Protein AF-A0A8S4ELM6-F1 (afdb_monomer_lite)

Foldseek 3Di:
DVVVVVVVVPDPPPPCDDPPCPVCPVVVVVVVVVVLVVCVVCLVVLVVVCVVDVVSVVVSVVSVVVVVVVVVVVVVVD

Sequence (78 aa):
MVVFLDQLSAAPEPGASPPNANNNSFDIAKELATLHHICVAHLAELQTMAKTQPAIRKLVTVTEMLTKHKHKYLEMIR

Organism: Plutella xylostella (NCBI:txid51655)

Radius of gyration: 19.77 Å; chains: 1; bounding box: 38×53×37 Å

Structure (mmCIF, N/CA/C/O backbone):
data_AF-A0A8S4ELM6-F1
#
_entry.id   AF-A0A8S4ELM6-F1
#
loop_
_atom_site.group_PDB
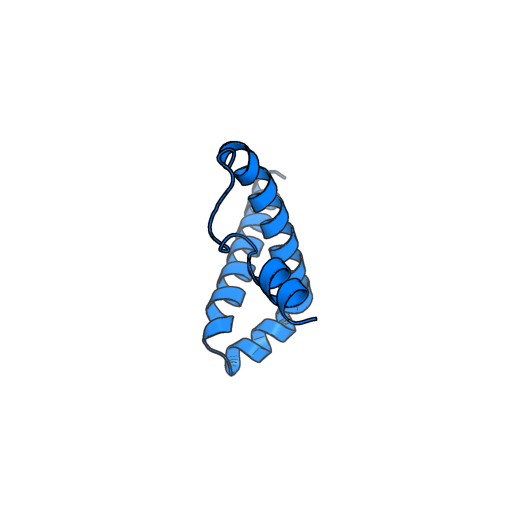_atom_site.id
_atom_site.type_symbol
_atom_site.label_atom_id
_atom_site.label_alt_id
_atom_site.label_comp_id
_atom_site.label_asym_id
_atom_site.label_entity_id
_atom_site.label_seq_id
_atom_site.pdbx_PDB_ins_code
_atom_site.Cartn_x
_atom_site.Cartn_y
_atom_site.Cartn_z
_atom_site.occupancy
_atom_site.B_iso_or_equiv
_atom_site.auth_seq_id
_atom_site.auth_comp_id
_atom_site.auth_asym_id
_atom_site.auth_atom_id
_atom_site.pdbx_PDB_model_num
ATOM 1 N N . MET A 1 1 ? 25.485 -36.743 9.308 1.00 62.34 1 MET A N 1
ATOM 2 C CA . MET A 1 1 ? 24.322 -35.828 9.378 1.00 62.34 1 MET A CA 1
ATOM 3 C C . MET A 1 1 ? 24.717 -34.430 9.851 1.00 62.34 1 MET A C 1
ATOM 5 O O . MET A 1 1 ? 24.374 -33.477 9.172 1.00 62.34 1 MET A O 1
ATOM 9 N N . VAL A 1 2 ? 25.501 -34.291 10.927 1.00 73.31 2 VAL A N 1
ATOM 10 C CA . VAL A 1 2 ? 25.953 -32.978 11.445 1.00 73.31 2 VAL A CA 1
ATOM 11 C C . VAL A 1 2 ? 26.758 -32.162 10.418 1.00 73.31 2 VAL A C 1
ATOM 13 O O . VAL A 1 2 ? 26.459 -30.999 10.206 1.00 73.31 2 VAL A O 1
ATOM 16 N N . VAL A 1 3 ? 27.680 -32.791 9.681 1.00 75.56 3 VAL A N 1
ATOM 17 C CA . VAL A 1 3 ? 28.506 -32.124 8.645 1.00 75.56 3 VAL A CA 1
ATOM 18 C C . VAL A 1 3 ? 27.683 -31.600 7.457 1.00 75.56 3 VAL A C 1
ATOM 20 O O . VAL A 1 3 ? 28.084 -30.672 6.767 1.00 75.56 3 VAL A O 1
ATOM 23 N N . PHE A 1 4 ? 26.519 -32.195 7.191 1.00 78.38 4 PHE A N 1
ATOM 24 C CA . PHE A 1 4 ? 25.626 -31.727 6.131 1.00 78.38 4 PHE A CA 1
ATOM 25 C C . PHE A 1 4 ? 24.879 -30.459 6.562 1.00 78.38 4 PHE A C 1
ATOM 27 O O . PHE A 1 4 ? 24.775 -29.517 5.788 1.00 78.38 4 PHE A O 1
ATOM 34 N N . LEU A 1 5 ? 24.419 -30.417 7.818 1.00 83.44 5 LEU A N 1
ATOM 35 C CA . LEU A 1 5 ? 23.787 -29.232 8.403 1.00 83.44 5 LEU A CA 1
ATOM 36 C C . LEU A 1 5 ? 24.782 -28.074 8.565 1.00 83.44 5 LEU A C 1
ATOM 38 O O . LEU A 1 5 ? 24.416 -26.934 8.308 1.00 83.44 5 LEU A O 1
ATOM 42 N N . ASP A 1 6 ? 26.033 -28.373 8.918 1.00 78.69 6 ASP A N 1
ATOM 43 C CA . ASP A 1 6 ? 27.123 -27.395 9.022 1.00 78.69 6 ASP A CA 1
ATOM 44 C C . ASP A 1 6 ? 27.395 -26.702 7.675 1.00 78.69 6 ASP A C 1
ATOM 46 O O . ASP A 1 6 ? 27.352 -25.476 7.582 1.00 78.69 6 ASP A O 1
ATOM 50 N N . GLN A 1 7 ? 27.505 -27.484 6.595 1.00 79.31 7 GLN A N 1
ATOM 51 C CA . GLN A 1 7 ? 27.664 -26.960 5.233 1.00 79.31 7 GLN A CA 1
ATOM 52 C C . GLN A 1 7 ? 26.439 -26.178 4.734 1.00 79.31 7 GLN A C 1
ATOM 54 O O . GLN A 1 7 ? 26.596 -25.199 4.011 1.00 79.31 7 GLN A O 1
ATOM 59 N N . LEU A 1 8 ? 25.224 -26.576 5.125 1.00 75.94 8 LEU A N 1
ATOM 60 C CA . LEU A 1 8 ? 23.998 -25.817 4.839 1.00 75.94 8 LEU A CA 1
ATOM 61 C C . LEU A 1 8 ? 23.938 -24.492 5.609 1.00 75.94 8 LEU A C 1
ATOM 63 O O . LEU A 1 8 ? 23.387 -23.517 5.105 1.00 75.94 8 LEU A O 1
ATOM 67 N N . SER A 1 9 ? 24.496 -24.456 6.820 1.00 73.44 9 SER A N 1
ATOM 68 C CA . SER A 1 9 ? 24.548 -23.251 7.652 1.00 73.44 9 SER A CA 1
ATOM 69 C C . SER A 1 9 ? 25.619 -22.256 7.203 1.00 73.44 9 SER A C 1
ATOM 71 O O . SER A 1 9 ? 25.498 -21.069 7.487 1.00 73.44 9 SER A O 1
ATOM 73 N N . ALA A 1 10 ? 26.611 -22.711 6.429 1.00 73.38 10 ALA A N 1
ATOM 74 C CA . ALA A 1 10 ? 27.644 -21.884 5.808 1.00 73.38 10 ALA A CA 1
ATOM 75 C C . ALA A 1 10 ? 27.127 -21.064 4.605 1.00 73.38 10 ALA A C 1
ATOM 77 O O . ALA A 1 10 ? 27.891 -20.717 3.700 1.00 73.38 10 ALA A O 1
ATOM 78 N N . ALA A 1 11 ? 25.825 -20.760 4.568 1.00 68.75 11 ALA A N 1
ATOM 79 C CA . ALA A 1 11 ? 25.281 -19.800 3.626 1.00 68.75 11 ALA A CA 1
ATOM 80 C C . ALA A 1 11 ? 25.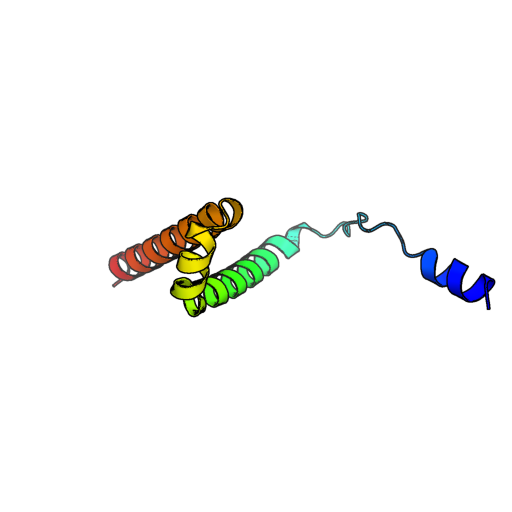942 -18.432 3.887 1.00 68.75 11 ALA A C 1
ATOM 82 O O . ALA A 1 11 ? 26.043 -18.020 5.045 1.00 68.75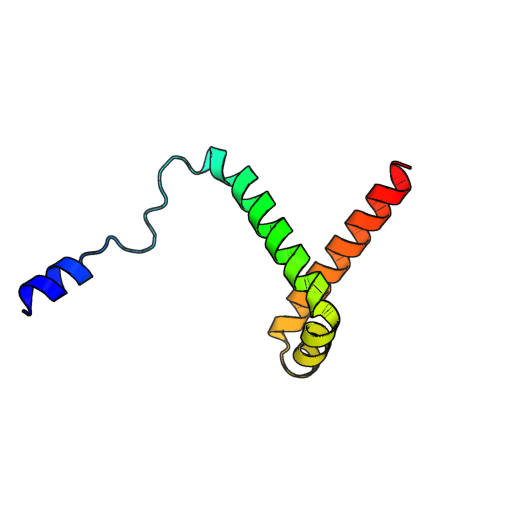 11 ALA A O 1
ATOM 83 N N . PRO A 1 12 ? 26.417 -17.732 2.842 1.00 66.56 12 PRO A N 1
ATOM 84 C CA . PRO A 1 12 ? 27.017 -16.415 3.005 1.00 66.56 12 PRO A CA 1
ATOM 85 C C . PRO A 1 12 ? 26.030 -15.486 3.713 1.00 66.56 12 PRO A C 1
ATOM 87 O O . PRO A 1 12 ? 24.829 -15.518 3.433 1.00 66.56 12 PRO A O 1
ATOM 90 N N . GLU A 1 13 ? 26.543 -14.682 4.644 1.00 64.50 13 GLU A N 1
ATOM 91 C CA . GLU A 1 13 ? 25.720 -13.812 5.480 1.00 64.50 13 GLU A CA 1
ATOM 92 C C . GLU A 1 13 ? 24.775 -12.954 4.617 1.00 64.50 13 GLU A C 1
ATOM 94 O O . GLU A 1 13 ? 25.194 -12.455 3.561 1.00 64.50 13 GLU A O 1
ATOM 99 N N . PRO A 1 14 ? 23.504 -12.771 5.031 1.00 57.72 14 PRO A N 1
ATOM 100 C CA . PRO A 1 14 ? 22.522 -11.985 4.291 1.00 57.72 14 PRO A CA 1
ATOM 101 C C . PRO A 1 14 ? 22.911 -10.499 4.337 1.00 57.72 14 PRO A C 1
ATOM 103 O O . PRO A 1 14 ? 22.432 -9.723 5.158 1.00 57.72 14 PRO A O 1
ATOM 106 N N . GLY A 1 15 ? 23.840 -10.118 3.466 1.00 56.56 15 GLY A N 1
ATOM 107 C CA . GLY A 1 15 ? 24.454 -8.791 3.427 1.00 56.56 15 GLY A CA 1
ATOM 108 C C . GLY A 1 15 ? 25.428 -8.586 2.264 1.00 56.56 15 GLY A C 1
ATOM 109 O O . GLY A 1 15 ? 25.712 -7.441 1.910 1.00 56.56 15 GLY A O 1
ATOM 110 N N . ALA A 1 16 ? 25.888 -9.658 1.606 1.00 54.19 16 ALA A N 1
ATOM 111 C CA . ALA A 1 16 ? 26.660 -9.569 0.367 1.00 54.19 16 ALA A CA 1
ATOM 112 C C . ALA A 1 16 ? 25.749 -9.162 -0.807 1.00 54.19 16 ALA A C 1
ATOM 114 O O . ALA A 1 16 ? 25.339 -9.976 -1.633 1.00 54.19 16 ALA A O 1
ATOM 115 N N . SER A 1 17 ? 25.394 -7.879 -0.856 1.00 57.25 17 SER A N 1
ATOM 116 C CA . SER A 1 17 ? 24.702 -7.284 -1.998 1.00 57.25 17 SER A CA 1
ATOM 117 C C . SER A 1 17 ? 25.579 -7.467 -3.247 1.00 57.25 17 SER A C 1
ATOM 119 O O . SER A 1 17 ? 26.758 -7.103 -3.200 1.00 57.25 17 SER A O 1
ATOM 121 N N . PRO A 1 18 ? 25.070 -8.022 -4.361 1.00 56.03 18 PRO A N 1
ATOM 122 C CA . PRO A 1 18 ? 25.869 -8.160 -5.570 1.00 56.03 18 PRO A CA 1
ATOM 123 C C . PRO A 1 18 ? 26.285 -6.771 -6.098 1.00 56.03 18 PRO A C 1
ATOM 125 O O . PRO A 1 18 ? 25.506 -5.820 -6.006 1.00 56.03 18 PRO A O 1
ATOM 128 N N . PRO A 1 19 ? 27.480 -6.636 -6.706 1.00 57.12 19 PRO A N 1
ATOM 129 C CA . PRO A 1 19 ? 28.066 -5.355 -7.130 1.00 57.12 19 PRO A CA 1
ATOM 130 C C . PRO A 1 19 ? 27.313 -4.638 -8.270 1.00 57.12 19 PRO A C 1
ATOM 132 O O . PRO A 1 19 ? 27.776 -3.616 -8.766 1.00 57.12 19 PRO A O 1
ATOM 135 N N . ASN A 1 20 ? 26.147 -5.141 -8.691 1.00 53.22 20 ASN A N 1
ATOM 136 C CA . ASN A 1 20 ? 25.360 -4.616 -9.808 1.00 53.22 20 ASN A CA 1
ATOM 137 C C . ASN A 1 20 ? 24.027 -3.985 -9.358 1.00 53.22 20 ASN A C 1
ATOM 139 O O . ASN A 1 20 ? 22.989 -4.147 -9.997 1.00 53.22 20 ASN A O 1
ATOM 143 N N . ALA A 1 21 ? 24.043 -3.258 -8.240 1.00 55.97 21 ALA A N 1
ATOM 144 C CA . ALA A 1 21 ? 22.862 -2.595 -7.680 1.00 55.97 21 ALA A CA 1
ATOM 145 C C . ALA A 1 21 ? 22.310 -1.438 -8.547 1.00 55.97 21 ALA A C 1
ATOM 147 O O . ALA A 1 21 ? 21.232 -0.923 -8.264 1.00 55.97 21 ALA A O 1
ATOM 148 N N . ASN A 1 22 ? 23.010 -1.031 -9.614 1.00 54.66 22 ASN A N 1
ATOM 149 C CA . ASN A 1 22 ? 22.621 0.128 -10.424 1.00 54.66 22 ASN A CA 1
ATOM 150 C C . ASN A 1 22 ? 21.401 -0.143 -11.332 1.00 54.66 22 ASN A C 1
ATOM 152 O O . ASN A 1 22 ? 20.599 0.758 -11.561 1.00 54.66 22 ASN A O 1
ATOM 156 N N . ASN A 1 23 ? 21.205 -1.387 -11.795 1.00 57.16 23 ASN A N 1
ATOM 157 C CA . ASN A 1 23 ? 20.020 -1.769 -12.585 1.00 57.16 23 ASN A CA 1
ATOM 158 C C . ASN A 1 23 ? 18.817 -2.175 -11.703 1.00 57.16 23 ASN A C 1
ATOM 160 O O . ASN A 1 23 ? 17.684 -2.210 -12.164 1.00 57.16 23 ASN A O 1
ATOM 164 N N . ASN A 1 24 ? 19.040 -2.415 -10.406 1.00 61.03 24 ASN A N 1
ATOM 165 C CA . ASN A 1 24 ? 18.002 -2.897 -9.491 1.00 61.03 24 ASN A CA 1
ATOM 166 C C . ASN A 1 24 ? 16.982 -1.812 -9.098 1.00 61.03 24 ASN A C 1
ATOM 168 O O . ASN A 1 24 ? 15.911 -2.116 -8.590 1.00 61.03 24 ASN A O 1
ATOM 172 N N . SER A 1 25 ? 17.294 -0.529 -9.304 1.00 63.75 25 SER A N 1
ATOM 173 C CA . SER A 1 25 ? 16.430 0.584 -8.879 1.00 63.75 25 SER A CA 1
ATOM 174 C C . SER A 1 25 ? 15.076 0.611 -9.602 1.00 63.75 25 SER A C 1
ATOM 176 O O . SER A 1 25 ? 14.053 0.919 -8.986 1.00 63.75 25 SER A O 1
ATOM 178 N N . PHE A 1 26 ? 15.052 0.254 -10.889 1.00 69.00 26 PHE A N 1
ATOM 179 C CA . PHE A 1 26 ? 13.822 0.184 -11.678 1.00 69.00 26 PHE A CA 1
ATOM 180 C C . PHE A 1 26 ? 12.962 -1.021 -11.289 1.00 69.00 26 PHE A C 1
ATOM 182 O O . PHE A 1 26 ? 11.739 -0.897 -11.191 1.00 69.00 26 PHE A O 1
ATOM 189 N N . ASP A 1 27 ? 13.593 -2.162 -11.015 1.00 81.56 27 ASP A N 1
ATOM 190 C CA . ASP A 1 27 ? 12.897 -3.354 -10.536 1.00 81.56 27 ASP A CA 1
ATOM 191 C C . ASP A 1 27 ? 12.325 -3.133 -9.130 1.00 81.56 27 ASP A C 1
ATOM 193 O O . ASP A 1 27 ? 11.132 -3.356 -8.927 1.00 81.56 27 ASP A O 1
ATOM 197 N N . ILE A 1 28 ? 13.083 -2.506 -8.221 1.00 88.81 28 ILE A N 1
ATOM 198 C CA . ILE A 1 28 ? 12.584 -2.097 -6.897 1.00 88.81 28 ILE A CA 1
ATOM 199 C C . ILE A 1 28 ? 11.366 -1.173 -7.028 1.00 88.81 28 ILE A C 1
ATOM 201 O O . ILE A 1 28 ? 10.376 -1.345 -6.317 1.00 88.81 28 ILE A O 1
ATOM 205 N N . ALA A 1 29 ? 11.396 -0.189 -7.933 1.00 86.94 29 ALA A N 1
ATOM 206 C CA . ALA A 1 29 ? 10.265 0.719 -8.120 1.00 86.94 29 ALA A CA 1
ATOM 207 C C . ALA A 1 29 ? 8.993 -0.022 -8.575 1.00 86.94 29 ALA A C 1
ATOM 209 O O . ALA A 1 29 ? 7.894 0.291 -8.106 1.00 86.94 29 ALA A O 1
ATOM 210 N N . LYS A 1 30 ? 9.127 -1.028 -9.448 1.00 88.12 30 LYS A N 1
ATOM 211 C CA . LYS A 1 30 ? 8.008 -1.886 -9.874 1.00 88.12 30 LYS A CA 1
ATOM 212 C C . LYS A 1 30 ? 7.495 -2.776 -8.747 1.00 88.12 30 LYS A C 1
ATOM 214 O O . LYS A 1 30 ? 6.279 -2.918 -8.586 1.00 88.12 30 LYS A O 1
ATOM 219 N N . GLU A 1 31 ? 8.391 -3.359 -7.961 1.00 91.31 31 GLU A N 1
ATOM 220 C CA . GLU A 1 31 ? 8.020 -4.172 -6.801 1.00 91.31 31 GLU A CA 1
ATOM 221 C C . GLU A 1 31 ? 7.271 -3.330 -5.760 1.00 91.31 31 GLU A C 1
ATOM 223 O O . GLU A 1 31 ? 6.200 -3.720 -5.293 1.00 91.31 31 GLU A O 1
ATOM 228 N N . LEU A 1 32 ? 7.753 -2.116 -5.478 1.00 92.94 32 LEU A N 1
ATOM 229 C CA . LEU A 1 32 ? 7.080 -1.167 -4.588 1.00 92.94 32 LEU A CA 1
ATOM 230 C C . LEU A 1 32 ? 5.715 -0.725 -5.126 1.00 92.94 32 LEU A C 1
ATOM 232 O O . LEU A 1 32 ? 4.772 -0.582 -4.348 1.00 92.94 32 LEU A O 1
ATOM 236 N N . ALA A 1 33 ? 5.574 -0.540 -6.441 1.00 91.81 33 ALA A N 1
ATOM 237 C CA . ALA A 1 33 ? 4.280 -0.245 -7.057 1.00 91.81 33 ALA A CA 1
ATOM 238 C C . ALA A 1 33 ? 3.294 -1.415 -6.908 1.00 91.81 33 ALA A C 1
ATOM 240 O O . ALA A 1 33 ? 2.109 -1.200 -6.646 1.00 91.81 33 ALA A O 1
ATOM 241 N N . THR A 1 34 ? 3.785 -2.650 -7.021 1.00 94.56 34 THR A N 1
ATOM 242 C CA . THR A 1 34 ? 2.985 -3.861 -6.791 1.00 94.56 34 THR A CA 1
ATOM 243 C C . THR A 1 34 ? 2.537 -3.943 -5.333 1.00 94.56 34 THR A C 1
ATOM 245 O O . THR A 1 34 ? 1.355 -4.147 -5.059 1.00 94.56 34 THR A O 1
ATOM 248 N N . LEU A 1 35 ? 3.449 -3.692 -4.391 1.00 95.00 35 LEU A N 1
ATOM 249 C CA . LEU A 1 35 ? 3.133 -3.650 -2.964 1.00 95.00 35 LEU A CA 1
ATOM 250 C C . LEU A 1 35 ? 2.113 -2.551 -2.645 1.00 95.00 35 LEU A C 1
ATOM 252 O O . LEU A 1 35 ? 1.144 -2.803 -1.931 1.00 95.00 35 LEU A O 1
ATOM 256 N N . HIS A 1 36 ? 2.272 -1.356 -3.221 1.00 95.69 36 HIS A N 1
ATOM 257 C CA . HIS A 1 36 ? 1.295 -0.272 -3.089 1.00 95.69 36 HIS A CA 1
ATOM 258 C C . HIS A 1 36 ? -0.091 -0.698 -3.576 1.00 95.69 36 HIS A C 1
ATOM 260 O O . HIS A 1 36 ? -1.075 -0.444 -2.884 1.00 95.69 36 HIS A O 1
ATOM 266 N N . HIS A 1 37 ? -0.176 -1.393 -4.714 1.00 95.75 37 HIS A N 1
ATOM 267 C CA . HIS A 1 37 ? -1.447 -1.892 -5.233 1.00 95.75 37 HIS A CA 1
ATOM 268 C C . HIS A 1 37 ? -2.134 -2.856 -4.256 1.00 95.75 37 HIS A C 1
ATOM 270 O O . HIS A 1 37 ? -3.332 -2.716 -4.005 1.00 95.75 37 HIS A O 1
ATOM 276 N N . ILE A 1 38 ? -1.372 -3.766 -3.643 1.00 96.25 38 ILE A N 1
ATOM 277 C CA . ILE A 1 38 ? -1.879 -4.670 -2.600 1.00 96.25 38 ILE A CA 1
ATOM 278 C C . ILE A 1 38 ? -2.369 -3.861 -1.387 1.00 96.25 38 ILE A C 1
ATOM 280 O O . ILE A 1 38 ? -3.477 -4.085 -0.900 1.00 96.25 38 ILE A O 1
ATOM 284 N N . CYS A 1 39 ? -1.599 -2.872 -0.922 1.00 96.50 39 CYS A N 1
ATOM 285 C CA . CYS A 1 39 ? -2.006 -2.019 0.199 1.00 96.50 39 CYS A CA 1
ATOM 286 C C . CYS A 1 39 ? -3.282 -1.219 -0.094 1.00 96.50 39 CYS A C 1
ATOM 288 O O . CYS A 1 39 ? -4.105 -1.040 0.801 1.00 96.50 39 CYS A O 1
ATOM 290 N N . VAL A 1 40 ? -3.470 -0.746 -1.329 1.00 96.69 40 VAL A N 1
ATOM 291 C CA . VAL A 1 40 ? -4.702 -0.058 -1.740 1.00 96.69 40 VAL A CA 1
ATOM 292 C C . VAL A 1 40 ? -5.891 -1.016 -1.746 1.00 96.69 40 VAL A C 1
ATOM 294 O O . VAL A 1 40 ? -6.953 -0.648 -1.246 1.00 96.69 40 VAL A O 1
ATOM 29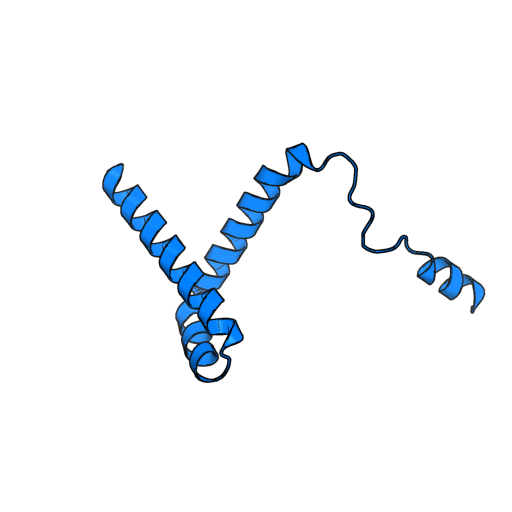7 N N . ALA A 1 41 ? -5.721 -2.237 -2.261 1.00 97.06 41 ALA A N 1
ATOM 298 C CA . ALA A 1 41 ? -6.784 -3.243 -2.286 1.00 97.06 41 ALA A CA 1
ATOM 299 C C . ALA A 1 41 ? -7.294 -3.587 -0.873 1.00 97.06 41 ALA A C 1
ATOM 301 O O . ALA A 1 41 ? -8.496 -3.752 -0.678 1.00 97.06 41 ALA A O 1
ATOM 302 N N . HIS A 1 42 ? -6.397 -3.607 0.118 1.00 96.75 42 HIS A N 1
ATOM 303 C CA . HIS A 1 42 ? -6.705 -3.932 1.518 1.00 96.75 42 HIS A CA 1
ATOM 304 C C . HIS A 1 42 ? -6.746 -2.708 2.450 1.00 96.75 42 HIS A C 1
ATOM 306 O O . HIS A 1 42 ? -6.616 -2.832 3.672 1.00 96.75 42 HIS A O 1
ATOM 312 N N . LEU A 1 43 ? -6.932 -1.500 1.907 1.00 95.19 43 LEU A N 1
ATOM 313 C CA . LEU A 1 43 ? -6.796 -0.260 2.678 1.00 95.19 43 LEU A CA 1
ATOM 314 C C . LEU A 1 43 ? -7.759 -0.184 3.875 1.00 95.19 43 LEU A C 1
ATOM 316 O O . LEU A 1 43 ? -7.370 0.290 4.941 1.00 95.19 43 LEU A O 1
ATOM 320 N N . ALA A 1 44 ? -8.991 -0.679 3.732 1.00 95.94 44 ALA A N 1
ATOM 321 C CA . ALA A 1 44 ? -9.997 -0.659 4.799 1.00 95.94 44 ALA A CA 1
ATOM 322 C C . ALA A 1 44 ? -9.597 -1.528 6.010 1.00 95.94 44 ALA A C 1
ATOM 324 O O . ALA A 1 44 ? -9.786 -1.141 7.171 1.00 95.94 44 ALA A O 1
ATOM 325 N N . GLU A 1 45 ? -8.997 -2.688 5.750 1.00 96.00 45 GLU A N 1
ATOM 326 C CA . GLU A 1 45 ? -8.481 -3.585 6.786 1.00 96.00 45 GLU A CA 1
ATOM 327 C C . GLU A 1 45 ? -7.265 -2.954 7.470 1.00 96.00 45 GLU A C 1
ATOM 329 O O . GLU A 1 45 ? -7.218 -2.857 8.699 1.00 96.00 45 GLU A O 1
ATOM 334 N N . LEU A 1 46 ? -6.337 -2.403 6.679 1.00 94.81 46 LEU A N 1
ATOM 335 C CA . LEU A 1 46 ? -5.160 -1.696 7.188 1.00 94.81 46 LEU A CA 1
ATOM 336 C C . LEU A 1 46 ? -5.537 -0.483 8.052 1.00 94.81 46 LEU A C 1
ATOM 338 O O . LEU A 1 46 ? -4.930 -0.266 9.101 1.00 94.81 46 LEU A O 1
ATOM 342 N N . GLN A 1 47 ? -6.565 0.281 7.675 1.00 95.69 47 GLN A N 1
ATOM 343 C CA . GLN A 1 47 ? -7.099 1.387 8.480 1.00 95.69 47 GLN A CA 1
ATOM 344 C C . GLN A 1 47 ? -7.678 0.908 9.813 1.00 95.69 47 GLN A C 1
ATOM 346 O O . GLN A 1 47 ? -7.512 1.569 10.842 1.00 95.69 47 GLN A O 1
ATOM 351 N N . THR A 1 48 ? -8.336 -0.250 9.816 1.00 96.62 48 THR A N 1
ATOM 352 C CA . THR A 1 48 ? -8.858 -0.857 11.044 1.00 96.62 48 THR A CA 1
ATOM 353 C C . THR A 1 48 ? -7.712 -1.293 11.956 1.00 96.62 48 THR A C 1
ATOM 355 O O . THR A 1 48 ? -7.714 -0.949 13.140 1.00 96.62 48 THR A O 1
ATOM 358 N N . MET A 1 49 ? -6.684 -1.945 11.407 1.00 95.19 49 MET A N 1
ATOM 359 C CA . MET A 1 49 ? -5.487 -2.339 12.157 1.00 95.19 49 MET A CA 1
ATOM 360 C C . MET A 1 49 ? -4.680 -1.134 12.66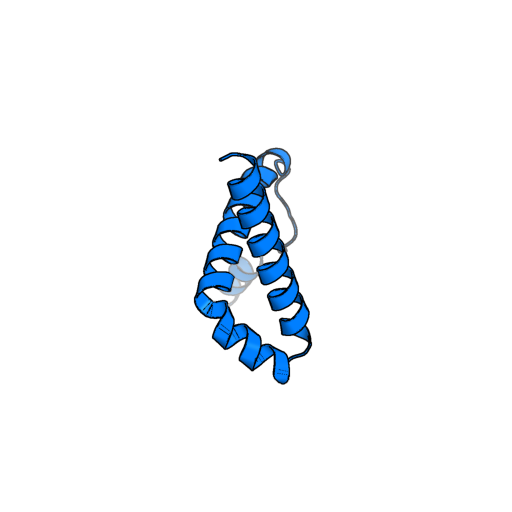1 1.00 95.19 49 MET A C 1
ATOM 362 O O . MET A 1 49 ? -4.122 -1.176 13.754 1.00 95.19 49 MET A O 1
ATOM 366 N N . ALA A 1 50 ? -4.659 -0.022 11.925 1.00 95.00 50 ALA A N 1
ATOM 367 C CA . ALA A 1 50 ? -3.956 1.202 12.315 1.00 95.00 50 ALA A CA 1
ATOM 368 C C . ALA A 1 50 ? -4.513 1.861 13.594 1.00 95.00 50 ALA A C 1
ATOM 370 O O . ALA A 1 50 ? -3.823 2.664 14.240 1.00 95.00 50 ALA A O 1
ATOM 371 N N . LYS A 1 51 ? -5.750 1.524 13.988 1.00 94.25 51 LYS A N 1
ATOM 372 C CA . LYS A 1 51 ? -6.342 1.981 15.254 1.00 94.25 51 LYS A CA 1
ATOM 373 C C . LYS A 1 51 ? -5.613 1.378 16.453 1.00 94.25 51 LYS A C 1
ATOM 375 O O . LYS A 1 51 ? -5.344 2.103 17.408 1.00 94.25 51 LYS A O 1
ATOM 380 N N . THR A 1 52 ? -5.253 0.098 16.372 1.00 94.75 52 THR A N 1
ATOM 381 C CA . THR A 1 52 ? -4.613 -0.664 17.455 1.00 94.75 52 THR A CA 1
ATOM 382 C C . THR A 1 52 ? -3.095 -0.759 17.304 1.00 94.75 52 THR A C 1
ATOM 384 O O . THR A 1 52 ? -2.391 -0.856 18.304 1.00 94.75 52 THR A O 1
ATOM 387 N N . GLN A 1 53 ? -2.574 -0.676 16.077 1.00 94.38 53 GLN A N 1
ATOM 388 C CA . GLN A 1 53 ? -1.149 -0.798 15.778 1.00 94.38 53 GLN A CA 1
ATOM 389 C C . GLN A 1 53 ? -0.589 0.515 15.206 1.00 94.38 53 GLN A C 1
ATOM 391 O O . GLN A 1 53 ? -0.765 0.808 14.018 1.00 94.38 53 GLN A O 1
ATOM 396 N N . PRO A 1 54 ? 0.135 1.319 16.008 1.00 91.62 54 PRO A N 1
ATOM 397 C CA . PRO A 1 54 ? 0.661 2.609 15.556 1.00 91.62 54 PRO A CA 1
ATOM 398 C C . PRO A 1 54 ? 1.694 2.475 14.428 1.00 91.62 54 PRO A C 1
ATOM 400 O O . PRO A 1 54 ? 1.826 3.390 13.618 1.00 91.62 54 PRO A O 1
ATOM 403 N N . ALA A 1 55 ? 2.379 1.330 14.325 1.00 90.62 55 ALA A N 1
ATOM 404 C CA . ALA A 1 55 ? 3.313 1.042 13.236 1.00 90.62 55 ALA A CA 1
ATOM 405 C C . ALA A 1 55 ? 2.629 1.042 11.853 1.00 90.62 55 ALA A C 1
ATOM 407 O O . ALA A 1 55 ? 3.213 1.509 10.876 1.00 90.62 55 ALA A O 1
ATOM 408 N N . ILE A 1 56 ? 1.365 0.607 11.779 1.00 94.31 56 ILE A N 1
ATOM 409 C CA . ILE A 1 56 ? 0.598 0.508 10.526 1.00 94.31 56 ILE A CA 1
ATOM 410 C C . ILE A 1 56 ? 0.077 1.881 10.072 1.00 94.31 56 ILE A C 1
ATOM 412 O O . ILE A 1 56 ? -0.146 2.095 8.882 1.00 94.31 56 ILE A O 1
ATOM 416 N N . ARG A 1 57 ? -0.036 2.864 10.979 1.00 94.06 57 ARG A N 1
ATOM 417 C CA . ARG A 1 57 ? -0.511 4.219 10.634 1.00 94.06 57 ARG A CA 1
ATOM 418 C C . ARG A 1 57 ? 0.327 4.861 9.536 1.00 94.06 57 ARG A C 1
ATOM 420 O O . ARG A 1 57 ? -0.232 5.406 8.593 1.00 94.06 57 ARG A O 1
ATOM 427 N N . LYS A 1 58 ? 1.658 4.749 9.627 1.00 95.44 58 LYS A N 1
ATOM 428 C CA . LYS A 1 58 ? 2.565 5.293 8.604 1.00 95.44 58 LYS A CA 1
ATOM 429 C C . LYS A 1 58 ? 2.344 4.627 7.246 1.00 95.44 58 LYS A C 1
ATOM 431 O O . LYS A 1 58 ? 2.303 5.328 6.241 1.00 95.44 58 LYS A O 1
ATOM 436 N N . LEU A 1 59 ? 2.155 3.305 7.222 1.00 95.31 59 LEU A N 1
ATOM 437 C CA . LEU A 1 59 ? 1.883 2.559 5.992 1.00 95.31 59 LEU A CA 1
ATOM 438 C C . LEU A 1 59 ? 0.582 3.032 5.332 1.00 95.31 59 LEU A C 1
ATOM 440 O O . LEU A 1 59 ? 0.570 3.309 4.133 1.00 95.31 59 LEU A O 1
ATOM 444 N N . VAL A 1 60 ? -0.488 3.189 6.116 1.00 96.19 60 VAL A N 1
ATOM 445 C CA . VAL A 1 60 ? -1.775 3.708 5.624 1.00 96.19 60 VAL A CA 1
ATOM 446 C C . VAL A 1 60 ? -1.613 5.123 5.071 1.00 96.19 60 VAL A C 1
ATOM 448 O O . VAL A 1 60 ? -1.984 5.367 3.925 1.00 96.19 60 VAL A O 1
ATOM 451 N N . THR A 1 61 ? -0.971 6.028 5.819 1.00 96.50 61 THR A N 1
ATOM 452 C CA . THR A 1 61 ? -0.731 7.410 5.371 1.00 96.50 61 THR A CA 1
ATOM 453 C C . THR A 1 61 ? 0.037 7.464 4.051 1.00 96.50 61 THR A C 1
ATOM 455 O O . THR A 1 61 ? -0.360 8.194 3.143 1.00 96.50 61 THR A O 1
ATOM 458 N N . VAL A 1 62 ? 1.120 6.694 3.913 1.00 96.19 62 VAL A N 1
ATOM 459 C CA . VAL A 1 62 ? 1.914 6.657 2.675 1.00 96.19 62 VAL A CA 1
ATOM 460 C C . VAL A 1 62 ? 1.094 6.084 1.518 1.00 96.19 62 VAL A C 1
ATOM 462 O O . VAL A 1 62 ? 1.111 6.642 0.420 1.00 96.19 62 VAL A O 1
ATOM 465 N N . THR A 1 63 ? 0.323 5.023 1.764 1.00 96.19 63 THR A N 1
ATOM 466 C CA . THR A 1 63 ? -0.553 4.408 0.755 1.00 96.19 63 THR A CA 1
ATOM 467 C C . THR A 1 63 ? -1.588 5.406 0.234 1.00 96.19 63 THR A C 1
ATOM 469 O O . THR A 1 63 ? -1.756 5.545 -0.983 1.00 96.19 63 THR A O 1
ATOM 472 N N . GLU A 1 64 ? -2.238 6.157 1.127 1.00 95.88 64 GLU A N 1
ATOM 473 C CA . GLU A 1 64 ? -3.190 7.213 0.766 1.00 95.88 64 GLU A CA 1
ATOM 474 C C . GLU A 1 64 ? -2.518 8.374 0.025 1.00 95.88 64 GLU A C 1
ATOM 476 O O . GLU A 1 64 ? -3.046 8.852 -0.980 1.00 95.88 64 GLU A O 1
ATOM 481 N N . MET A 1 65 ? -1.346 8.818 0.486 1.00 96.62 65 MET A N 1
ATOM 482 C CA . MET A 1 65 ? -0.593 9.907 -0.141 1.00 96.62 65 MET A CA 1
ATOM 483 C C . MET A 1 65 ? -0.212 9.565 -1.586 1.00 96.62 65 MET A C 1
ATOM 485 O O . MET A 1 65 ? -0.471 10.357 -2.493 1.00 96.62 65 MET A O 1
ATOM 489 N N . LEU A 1 66 ? 0.354 8.376 -1.815 1.00 95.19 66 LEU A N 1
ATOM 490 C CA . LEU A 1 66 ? 0.732 7.903 -3.150 1.00 95.19 66 LEU A CA 1
ATOM 491 C C . LEU A 1 66 ? -0.491 7.732 -4.059 1.00 95.19 66 LEU A C 1
ATOM 493 O O . LEU A 1 66 ? -0.445 8.082 -5.238 1.00 95.19 66 LEU A O 1
ATOM 497 N N . THR A 1 67 ? -1.611 7.271 -3.498 1.00 94.62 67 THR A N 1
ATOM 498 C CA . THR A 1 67 ? -2.879 7.159 -4.229 1.00 94.62 67 THR A CA 1
ATOM 499 C C . THR A 1 67 ? -3.369 8.533 -4.679 1.00 94.62 67 THR A C 1
ATOM 501 O O . THR A 1 67 ? -3.661 8.714 -5.860 1.00 94.62 67 THR A O 1
ATOM 504 N N . LYS A 1 68 ? -3.403 9.528 -3.784 1.00 95.62 68 LYS A N 1
ATOM 505 C CA . LYS A 1 68 ? -3.788 10.912 -4.120 1.00 95.62 68 LYS A CA 1
ATOM 506 C C . LYS A 1 68 ? -2.854 11.528 -5.160 1.00 95.62 68 LYS A C 1
ATOM 508 O O . LYS A 1 68 ? -3.326 12.149 -6.107 1.00 95.62 68 LYS A O 1
ATOM 513 N N . HIS A 1 69 ? -1.547 11.317 -5.017 1.00 94.50 69 HIS A N 1
ATOM 514 C CA . HIS A 1 69 ? -0.552 11.791 -5.977 1.00 94.50 69 HIS A CA 1
ATOM 515 C C . HIS A 1 69 ? -0.793 11.215 -7.382 1.00 94.50 69 HIS A C 1
ATOM 517 O O . HIS A 1 69 ? -0.807 11.967 -8.356 1.00 94.50 69 HIS A O 1
ATOM 523 N N . LYS A 1 70 ? -1.064 9.904 -7.488 1.00 90.69 70 LYS A N 1
ATOM 524 C CA . LYS A 1 70 ? -1.408 9.247 -8.759 1.00 90.69 70 LYS A CA 1
ATOM 525 C C . LYS A 1 70 ? -2.676 9.833 -9.384 1.00 90.69 70 LYS A C 1
ATOM 527 O O . LYS A 1 70 ? -2.668 10.119 -10.574 1.00 90.69 70 LYS A O 1
ATOM 532 N N . HIS A 1 71 ? -3.743 10.024 -8.604 1.00 92.25 71 HIS A N 1
ATOM 533 C CA . HIS A 1 71 ? -4.992 10.605 -9.114 1.00 92.25 7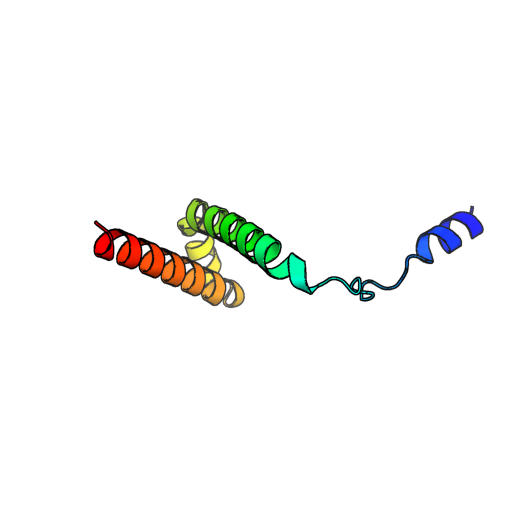1 HIS A CA 1
ATOM 534 C C . HIS A 1 71 ? -4.779 12.026 -9.635 1.00 92.25 71 HIS A C 1
ATOM 536 O O . HIS A 1 71 ? -5.105 12.295 -10.785 1.00 92.25 71 HIS A O 1
ATOM 542 N N . LYS A 1 72 ? -4.122 12.887 -8.849 1.00 93.31 72 LYS A N 1
ATOM 543 C CA . LYS A 1 72 ? -3.805 14.260 -9.259 1.00 93.31 72 LYS A CA 1
ATOM 544 C C . LYS A 1 72 ? -2.989 14.298 -10.552 1.00 93.31 72 LYS A C 1
ATOM 546 O O . LYS A 1 72 ? -3.266 15.109 -11.426 1.00 93.31 72 LYS A O 1
ATOM 551 N N . TYR A 1 73 ? -1.990 13.425 -10.680 1.00 92.38 73 TYR A N 1
ATOM 552 C CA . TYR A 1 73 ? -1.204 13.322 -11.907 1.00 92.38 73 TYR A CA 1
ATOM 553 C C . TYR A 1 73 ? -2.075 12.918 -13.105 1.00 92.38 73 TYR A C 1
ATOM 555 O O . TYR A 1 73 ? -1.992 13.554 -14.148 1.00 92.38 73 TYR A O 1
ATOM 563 N N . LEU A 1 74 ? -2.945 11.914 -12.942 1.00 90.50 74 LEU A N 1
ATOM 564 C CA . LEU A 1 74 ? -3.873 11.472 -13.989 1.00 90.50 74 LEU A CA 1
ATOM 565 C C . LEU A 1 74 ? -4.880 12.557 -14.397 1.00 90.50 74 LEU A C 1
ATOM 567 O O . LEU A 1 74 ? -5.255 12.619 -15.563 1.00 90.50 74 LEU A O 1
ATOM 571 N N . GLU A 1 75 ? -5.310 13.401 -13.461 1.00 91.06 75 GLU A N 1
ATOM 572 C CA . GLU A 1 75 ? -6.169 14.556 -13.748 1.00 91.06 75 GLU A CA 1
ATOM 573 C C . GLU A 1 75 ? -5.425 15.670 -14.491 1.00 91.06 75 GLU A C 1
ATOM 575 O O . GLU A 1 75 ? -6.018 16.336 -15.326 1.00 91.06 75 GLU A O 1
ATOM 580 N N . MET A 1 76 ? -4.132 15.868 -14.218 1.00 88.62 76 MET A N 1
ATOM 581 C CA . MET A 1 76 ? -3.313 16.897 -14.874 1.00 88.62 76 MET A CA 1
ATOM 582 C C . MET A 1 76 ? -2.918 16.551 -16.316 1.00 88.62 76 MET A C 1
ATOM 584 O O . MET A 1 76 ? -2.598 17.455 -17.081 1.00 88.62 76 MET A O 1
ATOM 588 N N . ILE A 1 77 ? -2.890 15.264 -16.673 1.00 87.88 77 ILE A N 1
ATOM 589 C CA . ILE A 1 77 ? -2.524 14.788 -18.021 1.00 87.88 77 ILE A CA 1
ATOM 590 C C . ILE A 1 77 ? -3.737 14.452 -18.904 1.00 87.88 77 ILE A C 1
ATOM 592 O O . ILE A 1 77 ? -3.552 13.957 -20.017 1.00 87.88 77 ILE A O 1
ATOM 596 N N . ARG A 1 78 ? -4.954 14.644 -18.390 1.00 65.19 78 ARG A N 1
ATOM 597 C CA . ARG A 1 78 ? -6.216 14.456 -19.110 1.00 65.19 78 ARG A CA 1
ATOM 598 C C . ARG A 1 78 ? -6.699 15.790 -19.662 1.00 65.19 78 ARG A C 1
ATOM 600 O O . ARG A 1 78 ? -7.199 15.764 -20.806 1.00 65.19 78 ARG A O 1
#

pLDDT: mean 83.99, std 14.6, range [53.22, 97.06]

InterPro domains:
  IPR008936 Rho GTPase activation protein [G3DSA:1.10.506.10] (5-78)

Secondary structure (DSSP, 8-state):
-HHHHHHHH-PPPTT---S-TTSHHHHHHHHHHHHHHHHHHTHHHHHHHHHH-HHHHHHHHHHHHHHHHHHHHHHHT-